Protein AF-A0A5K1BJJ1-F1 (afdb_monomer)

Secondary structure (DSSP, 8-state):
--EEEE-GGGGSSTTHHHHHHHHHHHHHHTTPEEEE-----GGGSS-HHHHHHHHHTTGGG-SEEEEEHHHHHHHHS-----HHHHHTT--TT-SEEEEE-GGG-EEEEE-

Structure (mmCIF, N/CA/C/O backbone):
data_AF-A0A5K1BJJ1-F1
#
_entry.id   AF-A0A5K1BJJ1-F1
#
loop_
_atom_site.group_PDB
_atom_site.id
_atom_site.type_symbol
_atom_site.label_atom_id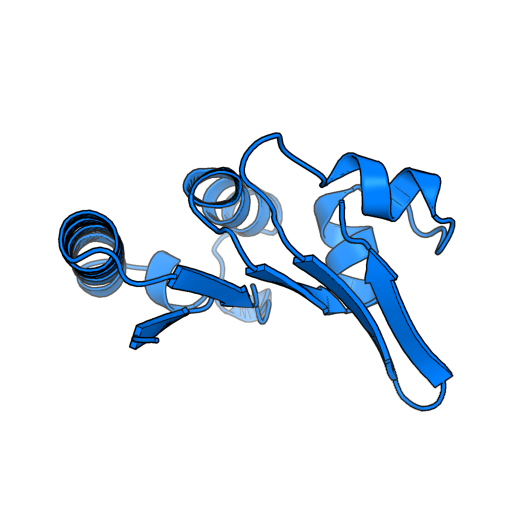
_atom_site.label_alt_id
_atom_site.label_comp_id
_atom_site.label_asym_id
_atom_site.label_entity_id
_atom_site.label_seq_id
_atom_site.pdbx_PDB_ins_code
_atom_site.Cartn_x
_atom_site.Cartn_y
_atom_site.Cartn_z
_atom_site.occupancy
_atom_site.B_iso_or_equiv
_atom_site.auth_seq_id
_atom_site.auth_comp_id
_atom_site.auth_asym_id
_atom_site.auth_atom_id
_atom_site.pdbx_PDB_model_num
ATOM 1 N N . SER A 1 1 ? -14.456 -10.771 10.960 1.00 69.62 1 SER A N 1
ATOM 2 C CA . SER A 1 1 ? -14.295 -9.966 9.731 1.00 69.62 1 SER A CA 1
ATOM 3 C C . SER A 1 1 ? -13.500 -10.750 8.703 1.00 69.62 1 SER A C 1
ATOM 5 O O . SER A 1 1 ? -12.620 -11.498 9.109 1.00 69.62 1 SER A O 1
ATOM 7 N N . LYS A 1 2 ? -13.816 -10.635 7.407 1.00 94.44 2 LYS A N 1
ATOM 8 C CA . LYS A 1 2 ? -13.005 -11.217 6.320 1.00 94.44 2 LYS A CA 1
ATOM 9 C C . LYS A 1 2 ? -12.018 -10.155 5.833 1.00 94.44 2 LYS A C 1
ATOM 11 O O . LYS A 1 2 ? -12.413 -9.000 5.696 1.00 94.44 2 LYS A O 1
ATOM 16 N N . ILE A 1 3 ? -10.767 -10.539 5.603 1.00 97.75 3 ILE A N 1
ATOM 17 C CA . ILE A 1 3 ? -9.707 -9.650 5.112 1.00 97.75 3 ILE A CA 1
ATOM 18 C C . ILE A 1 3 ? -9.150 -10.264 3.832 1.00 97.75 3 ILE A C 1
ATOM 20 O O . ILE A 1 3 ? -8.916 -11.472 3.783 1.00 97.75 3 ILE A O 1
ATOM 24 N N . PHE A 1 4 ? -8.946 -9.439 2.810 1.00 98.25 4 PHE A N 1
ATOM 25 C CA . PHE A 1 4 ? -8.204 -9.806 1.612 1.00 98.25 4 PHE A CA 1
ATOM 26 C C . PHE A 1 4 ? -6.894 -9.022 1.610 1.00 98.25 4 PHE A C 1
ATOM 28 O O . PHE A 1 4 ? -6.907 -7.795 1.515 1.00 98.25 4 PHE A O 1
ATOM 35 N N . HIS A 1 5 ? -5.782 -9.736 1.785 1.00 98.31 5 HIS A N 1
ATOM 36 C CA . HIS A 1 5 ? -4.449 -9.151 1.845 1.00 98.31 5 HIS A CA 1
ATOM 37 C C . HIS A 1 5 ? -3.693 -9.384 0.539 1.00 98.31 5 HIS A C 1
ATOM 39 O O . HIS A 1 5 ? -3.758 -10.476 -0.031 1.00 98.31 5 HIS A O 1
ATOM 45 N N . TYR A 1 6 ? -2.970 -8.370 0.081 1.00 97.88 6 TYR A N 1
ATOM 46 C CA . TYR A 1 6 ? -2.223 -8.417 -1.167 1.00 97.88 6 TYR A CA 1
ATOM 47 C C . TYR A 1 6 ? -1.008 -7.485 -1.140 1.00 97.88 6 TYR A C 1
ATOM 49 O O . TYR A 1 6 ? -0.905 -6.592 -0.300 1.00 97.88 6 TYR A O 1
ATOM 57 N N . GLY A 1 7 ? -0.097 -7.695 -2.094 1.00 97.81 7 GLY A N 1
ATOM 58 C CA . GLY A 1 7 ? 1.062 -6.833 -2.307 1.00 97.81 7 GLY A CA 1
ATOM 59 C C . GLY A 1 7 ? 1.314 -6.498 -3.771 1.00 97.81 7 GLY A C 1
ATOM 60 O O . GLY A 1 7 ? 0.569 -6.919 -4.660 1.00 97.81 7 GLY A O 1
ATOM 61 N N . SER A 1 8 ? 2.360 -5.713 -4.036 1.00 97.75 8 SER A N 1
ATOM 62 C CA . SER A 1 8 ? 2.573 -5.121 -5.365 1.00 97.75 8 SER A CA 1
ATOM 63 C C . SER A 1 8 ? 3.113 -6.105 -6.410 1.00 97.75 8 SER A C 1
ATOM 65 O O . SER A 1 8 ? 2.898 -5.898 -7.599 1.00 97.75 8 SER A O 1
ATOM 67 N N . ILE A 1 9 ? 3.754 -7.209 -6.003 1.00 97.56 9 ILE A N 1
ATOM 68 C CA . ILE A 1 9 ? 4.389 -8.175 -6.925 1.00 97.56 9 ILE A CA 1
ATOM 69 C C . ILE A 1 9 ? 3.393 -8.728 -7.954 1.00 97.56 9 ILE A C 1
ATOM 71 O O . ILE A 1 9 ? 3.703 -8.836 -9.138 1.00 97.56 9 ILE A O 1
ATOM 75 N N . SER A 1 10 ? 2.167 -9.032 -7.532 1.00 96.94 10 SER A N 1
ATOM 76 C CA . SER A 1 10 ? 1.115 -9.521 -8.431 1.00 96.94 10 SER A CA 1
ATOM 77 C C . SER A 1 10 ? 0.651 -8.495 -9.470 1.00 96.94 10 SER A C 1
ATOM 79 O O . SER A 1 10 ? -0.003 -8.869 -10.436 1.00 96.94 10 SER A O 1
ATOM 81 N N . LEU A 1 11 ? 1.000 -7.215 -9.317 1.00 97.44 11 LEU A N 1
ATOM 82 C CA . LEU A 1 11 ? 0.703 -6.174 -10.301 1.00 97.44 11 LEU A CA 1
ATOM 83 C C . LEU A 1 11 ? 1.734 -6.127 -11.439 1.00 97.44 11 LEU A C 1
ATOM 85 O O . LEU A 1 11 ? 1.492 -5.457 -12.440 1.00 97.44 11 LEU A O 1
ATOM 89 N N . ILE A 1 12 ? 2.868 -6.825 -11.326 1.00 97.62 12 ILE A N 1
ATOM 90 C CA . ILE A 1 12 ? 3.999 -6.675 -12.255 1.00 97.62 12 ILE A CA 1
ATOM 91 C C . ILE A 1 12 ? 3.658 -7.157 -13.663 1.00 97.62 12 ILE A C 1
ATOM 93 O O . ILE A 1 12 ? 3.960 -6.474 -14.637 1.0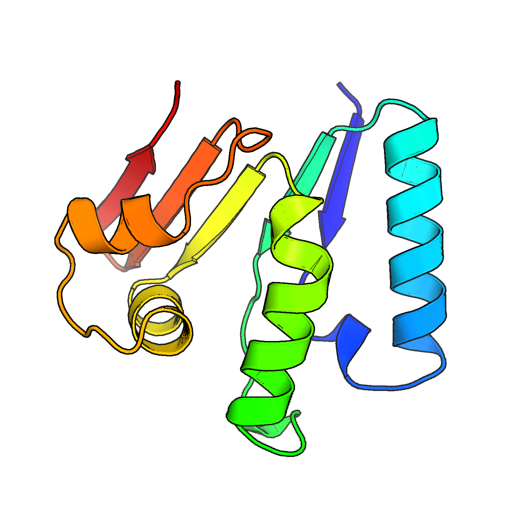0 97.62 12 ILE A O 1
ATOM 97 N N . SER A 1 13 ? 3.009 -8.309 -13.810 1.00 96.38 13 SER A N 1
ATOM 98 C CA . SER A 1 13 ? 2.818 -8.940 -15.121 1.00 96.38 13 SER A CA 1
ATOM 99 C C . SER A 1 13 ? 1.444 -9.576 -15.277 1.00 96.38 13 SER A C 1
ATOM 101 O O . SER A 1 13 ? 0.779 -9.941 -14.306 1.00 96.38 13 SER A O 1
ATOM 103 N N . GLU A 1 14 ? 1.013 -9.706 -16.529 1.00 96.94 14 GLU A N 1
ATOM 104 C CA . GLU A 1 14 ? -0.126 -10.549 -16.876 1.00 96.94 14 GLU A CA 1
ATOM 105 C C . GLU A 1 14 ? 0.295 -12.027 -16.922 1.00 96.94 14 GLU A C 1
ATOM 107 O O . GLU A 1 14 ? 1.441 -12.321 -17.268 1.00 96.94 14 GLU A O 1
ATOM 112 N N . PRO A 1 15 ? -0.608 -12.967 -16.581 1.00 97.69 15 PRO A N 1
ATOM 113 C CA . PRO A 1 15 ? -2.024 -12.766 -16.230 1.00 97.69 15 PRO A CA 1
ATOM 114 C C . PRO A 1 15 ? -2.276 -12.431 -14.744 1.00 97.69 15 PRO A C 1
ATOM 116 O O . PRO A 1 15 ? -3.421 -12.337 -14.306 1.00 97.69 15 PRO A O 1
ATOM 119 N N . CYS A 1 16 ? -1.222 -12.300 -13.929 1.00 97.88 16 CYS A N 1
ATOM 120 C CA . CYS A 1 16 ? -1.357 -12.134 -12.479 1.00 97.88 16 CYS A CA 1
ATOM 121 C C . CYS A 1 16 ? -2.054 -10.819 -12.103 1.00 97.88 16 CYS A C 1
ATOM 123 O O . CYS A 1 16 ? -2.913 -10.799 -11.221 1.00 97.88 16 CYS A O 1
ATOM 125 N N . ARG A 1 17 ? -1.738 -9.739 -12.822 1.00 97.88 17 ARG A N 1
ATOM 126 C CA . ARG A 1 17 ? -2.290 -8.403 -12.588 1.00 97.88 17 ARG A CA 1
ATOM 127 C C . ARG A 1 17 ? -3.804 -8.370 -12.764 1.00 97.88 17 ARG A C 1
ATOM 129 O O . ARG A 1 17 ? -4.509 -7.949 -11.848 1.00 97.88 17 ARG A O 1
ATOM 136 N N . SER A 1 18 ? -4.325 -8.845 -13.894 1.00 98.31 18 SER A N 1
ATOM 137 C CA . SER A 1 18 ? -5.775 -8.891 -14.118 1.00 98.31 18 SER A CA 1
ATOM 138 C C . SER A 1 18 ? -6.498 -9.785 -13.103 1.00 98.31 18 SER A C 1
ATOM 140 O O . SER A 1 18 ? -7.556 -9.405 -12.590 1.00 98.31 18 SER A O 1
ATOM 142 N N . ALA A 1 19 ? -5.904 -10.924 -12.731 1.00 98.50 19 ALA A N 1
ATOM 143 C CA . ALA A 1 19 ? -6.440 -11.796 -11.687 1.00 98.50 19 ALA A CA 1
ATOM 144 C C . ALA A 1 19 ? -6.478 -11.109 -10.308 1.00 98.50 19 ALA A C 1
ATOM 146 O O . ALA A 1 19 ? -7.498 -11.178 -9.619 1.00 98.50 19 ALA A O 1
ATOM 147 N N . HIS A 1 20 ? -5.411 -10.399 -9.929 1.00 98.12 20 HIS A N 1
ATOM 148 C CA . HIS A 1 20 ? -5.333 -9.624 -8.690 1.00 98.12 20 HIS A CA 1
ATOM 149 C C . HIS A 1 20 ? -6.434 -8.565 -8.624 1.00 98.12 20 HIS A C 1
ATOM 151 O O . HIS A 1 20 ? -7.196 -8.526 -7.658 1.00 98.12 20 HIS A O 1
ATOM 157 N N . LEU A 1 21 ? -6.556 -7.735 -9.665 1.00 98.25 21 LEU A N 1
ATOM 158 C CA . LEU A 1 21 ? -7.554 -6.661 -9.710 1.00 98.25 21 LEU A CA 1
ATOM 159 C C . LEU A 1 21 ? -8.976 -7.226 -9.619 1.00 98.25 21 LEU A C 1
ATOM 161 O O . LEU A 1 21 ? -9.829 -6.685 -8.911 1.00 98.25 21 LEU A O 1
ATOM 165 N N . ARG A 1 22 ? -9.230 -8.363 -10.280 1.00 98.50 22 ARG A N 1
ATOM 166 C CA . ARG A 1 22 ? -10.521 -9.047 -10.184 1.00 98.50 22 ARG A CA 1
ATOM 167 C C . ARG A 1 22 ? -10.782 -9.588 -8.779 1.00 98.50 22 ARG A C 1
ATOM 169 O O . ARG A 1 22 ? -11.898 -9.429 -8.285 1.00 98.50 22 ARG A O 1
ATOM 176 N N . ALA A 1 23 ? -9.793 -10.215 -8.147 1.00 98.38 23 ALA A N 1
ATOM 177 C CA . ALA A 1 23 ? -9.919 -10.747 -6.794 1.00 98.38 23 ALA A CA 1
ATOM 178 C C . ALA A 1 23 ? -10.197 -9.631 -5.776 1.00 98.38 23 ALA A C 1
ATOM 180 O O . ALA A 1 23 ? -11.125 -9.756 -4.977 1.00 98.38 23 ALA A O 1
ATOM 181 N N . MET A 1 24 ? -9.480 -8.510 -5.882 1.00 98.12 24 MET A N 1
ATOM 182 C CA . MET A 1 24 ? -9.687 -7.314 -5.065 1.00 98.12 24 MET A CA 1
ATOM 183 C C . MET A 1 24 ? -11.119 -6.772 -5.207 1.00 98.12 24 MET A C 1
ATOM 185 O O . MET A 1 24 ? -11.810 -6.572 -4.209 1.00 98.12 24 MET A O 1
ATOM 189 N N . ALA A 1 25 ? -11.619 -6.632 -6.441 1.00 98.00 25 ALA A N 1
ATOM 190 C CA . ALA A 1 25 ? -12.985 -6.170 -6.694 1.00 98.00 25 ALA A CA 1
ATOM 191 C C . ALA A 1 25 ? -14.056 -7.120 -6.120 1.00 98.00 25 ALA A C 1
ATOM 193 O O . ALA A 1 25 ? -15.059 -6.674 -5.557 1.00 98.00 25 ALA A O 1
ATOM 194 N N . VAL A 1 26 ? -13.853 -8.437 -6.240 1.00 98.44 26 VAL A N 1
ATOM 195 C CA . VAL A 1 26 ? -14.758 -9.447 -5.666 1.00 98.44 26 VAL A CA 1
ATOM 196 C C . VAL A 1 26 ? -14.739 -9.393 -4.139 1.00 98.44 26 VAL A C 1
ATOM 198 O O . VAL A 1 26 ? -15.805 -9.417 -3.523 1.00 98.44 26 VAL A O 1
ATOM 201 N N . ALA A 1 27 ? -13.557 -9.277 -3.529 1.00 98.06 27 ALA A N 1
ATOM 202 C CA . ALA A 1 27 ? -13.399 -9.168 -2.083 1.00 98.06 27 ALA A CA 1
ATOM 203 C C . ALA A 1 27 ? -14.109 -7.922 -1.530 1.00 98.06 27 ALA A C 1
ATOM 205 O O . ALA A 1 27 ? -14.911 -8.041 -0.600 1.00 98.06 27 ALA A O 1
ATOM 206 N N . LYS A 1 28 ? -13.906 -6.762 -2.168 1.00 96.44 28 LYS A N 1
ATOM 207 C CA . LYS A 1 28 ? -14.582 -5.504 -1.818 1.00 96.44 28 LYS A CA 1
ATOM 208 C C . LYS A 1 28 ? -16.101 -5.630 -1.914 1.00 96.44 28 LYS A C 1
ATOM 210 O O . LYS A 1 28 ? -16.812 -5.302 -0.968 1.00 96.44 28 LYS A O 1
ATOM 215 N N . LYS A 1 29 ? -16.616 -6.197 -3.014 1.00 97.75 29 LYS A N 1
ATOM 216 C CA . LYS A 1 29 ? -18.059 -6.443 -3.196 1.00 97.75 29 LYS A CA 1
ATOM 217 C C . LYS A 1 29 ? -18.636 -7.396 -2.142 1.00 97.75 29 LYS A C 1
ATOM 219 O O . LYS A 1 29 ? -19.797 -7.260 -1.770 1.00 97.75 29 LYS A O 1
ATOM 224 N N . ALA A 1 30 ? -17.843 -8.349 -1.660 1.00 97.69 30 ALA A N 1
ATOM 225 C CA . ALA A 1 30 ? -18.233 -9.275 -0.600 1.00 97.69 30 ALA A CA 1
ATOM 226 C C . ALA A 1 30 ? -18.133 -8.672 0.818 1.00 97.69 30 ALA A C 1
ATOM 228 O O . ALA A 1 30 ? -18.383 -9.384 1.793 1.00 97.69 30 ALA A O 1
ATOM 229 N N . GLY A 1 31 ? -17.760 -7.392 0.947 1.00 96.69 31 GLY A N 1
ATOM 230 C CA . GLY A 1 31 ? -17.613 -6.702 2.228 1.00 96.69 31 GLY A CA 1
ATOM 231 C C . GLY A 1 31 ? -16.361 -7.104 3.012 1.00 96.69 31 GLY A C 1
ATOM 232 O O . GLY A 1 31 ? -16.339 -6.957 4.235 1.00 96.69 31 GLY A O 1
ATOM 233 N N . ALA A 1 32 ? -15.339 -7.659 2.350 1.00 98.00 32 ALA A N 1
ATOM 234 C CA . ALA A 1 32 ? -14.044 -7.888 2.981 1.00 98.00 32 ALA A CA 1
ATOM 235 C C . ALA A 1 32 ? -13.271 -6.568 3.114 1.00 98.00 32 ALA A C 1
ATOM 237 O O . ALA A 1 32 ? -13.342 -5.721 2.228 1.00 98.00 32 ALA A O 1
ATOM 238 N N . LEU A 1 33 ? -12.506 -6.432 4.199 1.00 97.56 33 LEU A N 1
ATOM 239 C CA . LEU A 1 33 ? -11.530 -5.352 4.342 1.00 97.56 33 LEU A CA 1
ATOM 240 C C . LEU A 1 33 ? -10.348 -5.616 3.414 1.00 97.56 33 LEU A C 1
ATOM 242 O O . LEU A 1 33 ? -9.807 -6.730 3.411 1.00 97.56 33 LEU A O 1
ATOM 246 N N . LEU A 1 34 ? -9.929 -4.598 2.675 1.00 98.50 34 LEU A N 1
ATOM 247 C CA . LEU A 1 34 ? -8.762 -4.676 1.818 1.00 98.50 34 LEU A CA 1
ATOM 248 C C . LEU A 1 34 ? -7.515 -4.214 2.578 1.00 98.50 34 LEU A C 1
ATOM 250 O O . LEU A 1 34 ? -7.475 -3.121 3.147 1.00 98.50 34 LEU A O 1
ATOM 254 N N . SER A 1 35 ? -6.507 -5.085 2.615 1.00 98.56 35 SER A N 1
ATOM 255 C CA . SER A 1 35 ? -5.228 -4.850 3.281 1.00 98.56 35 SER A CA 1
ATOM 256 C C . SER A 1 35 ? -4.092 -4.932 2.273 1.00 98.56 35 SER A C 1
ATOM 258 O O . SER A 1 35 ? -3.956 -5.929 1.567 1.00 98.56 35 SER A O 1
ATOM 260 N N . PHE A 1 36 ? -3.248 -3.910 2.245 1.00 98.69 36 PHE A N 1
ATOM 261 C CA . PHE A 1 36 ? -2.176 -3.785 1.275 1.00 98.69 36 PHE A CA 1
ATOM 262 C C . PHE A 1 36 ? -0.816 -3.589 1.948 1.00 98.69 36 PHE A C 1
ATOM 264 O O . PHE A 1 36 ? -0.651 -2.729 2.812 1.00 98.69 36 PHE A O 1
ATOM 271 N N . ASP A 1 37 ? 0.159 -4.393 1.533 1.00 98.44 37 ASP A N 1
ATOM 272 C CA . ASP A 1 37 ? 1.586 -4.202 1.806 1.00 98.44 37 ASP A CA 1
ATOM 273 C C . ASP A 1 37 ? 2.306 -4.186 0.453 1.00 98.44 37 ASP A C 1
ATOM 275 O O . ASP A 1 37 ? 2.374 -5.239 -0.193 1.00 98.44 37 ASP A O 1
ATOM 279 N N . PRO A 1 38 ? 2.821 -3.035 -0.031 1.00 97.62 38 PRO A N 1
ATOM 280 C CA . PRO A 1 38 ? 3.511 -2.978 -1.311 1.00 97.62 38 PRO A CA 1
ATOM 281 C C . PRO A 1 38 ? 4.582 -4.059 -1.438 1.00 97.62 38 PRO A C 1
ATOM 283 O O . PRO A 1 38 ? 4.710 -4.637 -2.522 1.00 97.62 38 PRO A O 1
ATOM 286 N N . ASN A 1 39 ? 5.286 -4.385 -0.347 1.00 96.19 39 ASN A N 1
ATOM 287 C CA . ASN A 1 39 ? 6.353 -5.377 -0.295 1.00 96.19 39 ASN A CA 1
ATOM 288 C C . ASN A 1 39 ? 7.289 -5.239 -1.508 1.00 96.19 39 ASN A C 1
ATOM 290 O O . ASN A 1 39 ? 7.503 -6.184 -2.278 1.00 96.19 39 ASN A O 1
ATOM 294 N N . LEU A 1 40 ? 7.767 -4.013 -1.727 1.00 97.31 40 LEU A N 1
ATOM 295 C CA . LEU A 1 40 ? 8.427 -3.584 -2.953 1.00 97.31 40 LEU A CA 1
ATOM 296 C C . LEU A 1 40 ? 9.657 -4.455 -3.253 1.00 97.31 40 LEU A C 1
ATOM 298 O O . LEU A 1 40 ? 10.498 -4.736 -2.396 1.0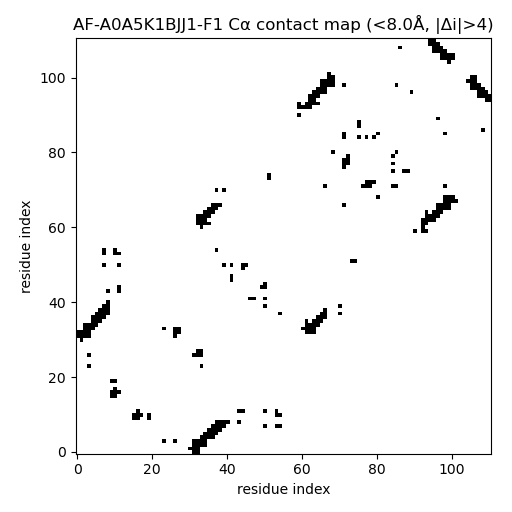0 97.31 40 LEU A O 1
ATOM 302 N N . ARG A 1 41 ? 9.772 -4.892 -4.510 1.00 97.25 41 ARG A N 1
ATOM 303 C CA . ARG A 1 41 ? 10.918 -5.642 -5.043 1.00 97.25 41 ARG A CA 1
ATOM 304 C C . ARG A 1 41 ? 11.366 -5.013 -6.352 1.00 97.25 41 ARG A C 1
ATOM 306 O O . ARG A 1 41 ? 11.084 -5.547 -7.418 1.00 97.25 41 ARG A O 1
ATOM 313 N N . LEU A 1 42 ? 12.046 -3.868 -6.262 1.00 96.12 42 LEU A N 1
ATOM 314 C CA . LEU A 1 42 ? 12.477 -3.069 -7.420 1.00 96.12 42 LEU A CA 1
ATOM 315 C C . LEU A 1 42 ? 13.109 -3.876 -8.571 1.00 96.12 42 LEU A C 1
ATOM 317 O O . LEU A 1 42 ? 12.738 -3.605 -9.709 1.00 96.12 42 LEU A O 1
ATOM 321 N N . PRO A 1 43 ? 13.960 -4.900 -8.335 1.00 97.56 43 PRO A N 1
ATOM 322 C CA . PRO A 1 43 ? 14.537 -5.693 -9.426 1.00 97.56 43 PRO A CA 1
ATOM 323 C C . PRO A 1 43 ? 13.526 -6.459 -10.293 1.00 97.56 43 PRO A C 1
ATOM 325 O O . PRO A 1 43 ? 13.876 -6.899 -11.382 1.00 97.56 43 PRO A O 1
ATOM 328 N N . LEU A 1 44 ? 12.292 -6.656 -9.816 1.00 97.50 44 LEU A N 1
ATOM 329 C CA . LEU A 1 44 ? 11.233 -7.335 -10.569 1.00 97.50 44 LEU A CA 1
ATOM 330 C C . LEU A 1 44 ? 10.419 -6.376 -11.452 1.00 97.50 44 LEU A C 1
ATOM 332 O O . LEU A 1 44 ? 9.622 -6.829 -12.271 1.00 97.50 44 LEU A O 1
ATOM 336 N N . TRP A 1 45 ? 10.589 -5.066 -11.278 1.00 97.81 45 TRP A N 1
ATOM 337 C CA . TRP A 1 45 ? 9.846 -4.040 -12.003 1.00 97.81 45 TRP A CA 1
ATOM 338 C C . TRP A 1 45 ? 10.621 -3.541 -13.219 1.00 97.81 45 TRP A C 1
ATOM 340 O O . TRP A 1 45 ? 11.850 -3.523 -13.229 1.00 97.81 45 TRP A O 1
ATOM 350 N N . ARG A 1 46 ? 9.896 -3.068 -14.241 1.00 97.00 46 ARG A N 1
ATOM 351 C CA . ARG A 1 46 ? 10.515 -2.476 -15.437 1.00 97.00 46 ARG A CA 1
ATOM 352 C C . ARG A 1 46 ? 11.319 -1.219 -15.101 1.00 97.00 46 ARG A C 1
ATOM 354 O O . ARG A 1 46 ? 12.355 -0.969 -15.710 1.00 97.00 46 ARG A O 1
ATOM 361 N N . SER A 1 47 ? 10.811 -0.417 -14.173 1.00 98.19 47 SER A N 1
ATOM 362 C CA . SER A 1 47 ? 11.488 0.755 -13.631 1.00 98.19 47 SER A CA 1
ATOM 363 C C . SER A 1 47 ? 10.911 1.121 -12.257 1.00 98.19 47 SER A C 1
ATOM 365 O O . SER A 1 47 ? 9.792 0.708 -11.931 1.00 98.19 47 SER A O 1
ATOM 367 N N . PRO A 1 48 ? 11.632 1.930 -11.459 1.00 98.12 48 PRO A N 1
ATOM 368 C CA . PRO A 1 48 ? 11.093 2.549 -10.248 1.00 98.12 48 PRO A CA 1
ATOM 369 C C . PRO A 1 48 ? 9.771 3.298 -10.487 1.00 98.12 48 PRO A C 1
ATOM 371 O O . PRO A 1 48 ? 8.818 3.128 -9.731 1.00 98.12 48 PRO A O 1
ATOM 374 N N . ASP A 1 49 ? 9.673 4.058 -11.581 1.00 98.19 49 ASP A N 1
ATOM 375 C CA . ASP A 1 49 ? 8.454 4.804 -11.917 1.00 98.19 49 ASP A CA 1
ATOM 376 C C . ASP A 1 49 ? 7.266 3.889 -12.230 1.00 98.19 49 ASP A C 1
ATOM 378 O O . ASP A 1 49 ? 6.138 4.183 -11.834 1.00 98.19 49 ASP A O 1
ATOM 382 N N . ASP A 1 50 ? 7.507 2.763 -12.911 1.00 98.00 50 ASP A N 1
ATOM 383 C CA . ASP A 1 50 ? 6.475 1.763 -13.196 1.00 98.00 50 ASP A CA 1
ATOM 384 C C . ASP A 1 50 ? 5.956 1.126 -11.898 1.00 98.00 50 ASP A C 1
ATOM 386 O O . ASP A 1 50 ? 4.744 1.044 -11.693 1.00 98.00 50 ASP A O 1
ATOM 390 N N . ALA A 1 51 ? 6.862 0.783 -10.973 1.00 98.38 51 ALA A N 1
ATOM 391 C CA . ALA A 1 51 ? 6.501 0.279 -9.650 1.00 98.38 51 ALA A CA 1
ATOM 392 C C . ALA A 1 51 ? 5.637 1.281 -8.878 1.00 98.38 51 ALA A C 1
ATOM 394 O O . ALA A 1 51 ? 4.549 0.939 -8.412 1.00 98.38 51 ALA A O 1
ATOM 395 N N . ARG A 1 52 ? 6.089 2.539 -8.789 1.00 98.31 52 ARG A N 1
ATOM 396 C CA . ARG A 1 52 ? 5.379 3.610 -8.080 1.00 98.31 52 ARG A CA 1
ATOM 397 C C . ARG A 1 52 ? 4.001 3.858 -8.693 1.00 98.31 52 ARG A C 1
ATOM 399 O O . ARG A 1 52 ? 3.009 3.893 -7.969 1.00 98.31 52 ARG A O 1
ATOM 406 N N . LYS A 1 53 ? 3.915 3.947 -10.023 1.00 98.25 53 LYS A N 1
ATOM 407 C CA . LYS A 1 53 ? 2.650 4.114 -10.753 1.00 98.25 53 LYS A CA 1
ATOM 408 C C . LYS A 1 53 ? 1.672 2.974 -10.470 1.00 98.25 53 LYS A C 1
ATOM 410 O O . LYS A 1 53 ? 0.497 3.230 -10.217 1.00 98.25 53 LYS A O 1
ATOM 415 N N . MET A 1 54 ? 2.136 1.727 -10.517 1.00 98.00 54 MET A N 1
ATOM 416 C CA . MET A 1 54 ? 1.272 0.568 -10.300 1.00 98.00 54 MET A CA 1
ATOM 417 C C . MET A 1 54 ? 0.835 0.437 -8.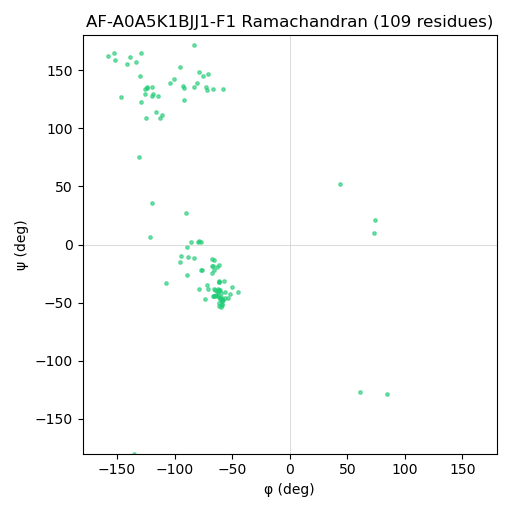840 1.00 98.00 54 MET A C 1
ATOM 419 O O . MET A 1 54 ? -0.333 0.145 -8.596 1.00 98.00 54 MET A O 1
ATOM 423 N N . ILE A 1 55 ? 1.712 0.727 -7.877 1.00 98.44 55 ILE A N 1
ATOM 424 C CA . ILE A 1 55 ? 1.346 0.792 -6.456 1.00 98.44 55 ILE A CA 1
ATOM 425 C C . ILE A 1 55 ? 0.250 1.842 -6.231 1.00 98.44 55 ILE A C 1
ATOM 427 O O . ILE A 1 55 ? -0.781 1.529 -5.637 1.00 98.44 55 ILE A O 1
ATOM 431 N N . PHE A 1 56 ? 0.421 3.055 -6.769 1.00 98.44 56 PHE A N 1
ATOM 432 C CA . PHE A 1 56 ? -0.580 4.110 -6.611 1.00 98.44 56 PHE A CA 1
ATOM 433 C C . PHE A 1 56 ? -1.901 3.823 -7.332 1.00 98.44 56 PHE A C 1
ATOM 435 O O . PHE A 1 56 ? -2.941 4.303 -6.892 1.00 98.44 56 PHE A O 1
ATOM 442 N N . SER A 1 57 ? -1.900 2.988 -8.376 1.00 97.56 57 SER A N 1
ATOM 443 C CA . SER A 1 57 ? -3.125 2.630 -9.108 1.00 97.56 57 SER A CA 1
ATOM 444 C C . SER A 1 57 ? -4.173 1.879 -8.276 1.00 97.56 57 SER A C 1
ATOM 446 O O . SER A 1 57 ? -5.340 1.868 -8.658 1.00 97.56 57 SER A O 1
ATOM 448 N N . ILE A 1 58 ? -3.775 1.268 -7.152 1.00 97.31 58 ILE A N 1
ATOM 449 C CA . ILE A 1 58 ? -4.676 0.556 -6.228 1.00 97.31 58 ILE A CA 1
ATOM 450 C C . ILE A 1 58 ? -4.643 1.121 -4.801 1.00 97.31 58 ILE A C 1
ATOM 452 O O . ILE A 1 58 ? -5.223 0.533 -3.889 1.00 97.31 58 ILE A O 1
ATOM 456 N N . TRP A 1 59 ? -3.946 2.239 -4.583 1.00 98.12 59 TRP A N 1
ATOM 457 C CA . TRP A 1 59 ? -3.697 2.767 -3.240 1.00 98.12 59 TRP A CA 1
ATOM 458 C C . TRP A 1 59 ? -4.996 3.117 -2.522 1.00 98.12 59 TRP A C 1
ATOM 460 O O . TRP A 1 59 ? -5.256 2.609 -1.435 1.00 98.12 59 TRP A O 1
ATOM 470 N N . GLU A 1 60 ? -5.858 3.887 -3.191 1.00 97.00 60 GLU A N 1
ATOM 471 C CA . GLU A 1 60 ? -7.134 4.351 -2.636 1.00 97.00 60 GLU A CA 1
ATOM 472 C C . GLU A 1 60 ? -8.158 3.229 -2.403 1.00 97.00 60 GLU A C 1
ATOM 474 O O . GLU A 1 60 ? -9.162 3.438 -1.723 1.00 97.00 60 GLU A O 1
ATOM 479 N N . GLU A 1 61 ? -7.920 2.031 -2.941 1.00 96.62 61 GLU A N 1
ATOM 480 C CA . GLU A 1 61 ? -8.818 0.889 -2.764 1.00 96.62 61 GLU A CA 1
ATOM 481 C C . GLU A 1 61 ? -8.672 0.235 -1.388 1.00 96.62 61 GLU A C 1
ATOM 483 O O . GLU A 1 61 ? -9.597 -0.445 -0.944 1.00 96.62 61 GLU A O 1
ATOM 488 N N . SER A 1 62 ? -7.534 0.437 -0.722 1.00 97.50 62 SER A N 1
ATOM 489 C CA . SER A 1 62 ? -7.146 -0.285 0.489 1.00 97.50 62 SER A CA 1
ATOM 490 C C . SER A 1 62 ? -7.592 0.456 1.749 1.00 97.50 62 SER A C 1
ATOM 492 O O . SER A 1 62 ? -7.370 1.652 1.885 1.00 97.50 62 SER A O 1
ATOM 494 N N . GLU A 1 63 ? -8.168 -0.241 2.728 1.00 98.12 63 GLU A N 1
ATOM 495 C CA . GLU A 1 63 ? -8.528 0.379 4.016 1.00 98.12 63 GLU A CA 1
ATOM 496 C C . GLU A 1 63 ? -7.463 0.183 5.096 1.00 98.12 63 GLU A C 1
ATOM 498 O O . GLU A 1 63 ? -7.486 0.862 6.125 1.00 98.12 63 GLU A O 1
ATOM 503 N N . ILE A 1 64 ? -6.533 -0.744 4.879 1.00 98.44 64 ILE A N 1
ATOM 504 C CA . ILE A 1 64 ? -5.372 -0.965 5.737 1.00 98.44 64 ILE A CA 1
ATOM 505 C C . ILE A 1 64 ? -4.139 -0.970 4.848 1.00 98.44 64 ILE A C 1
ATOM 507 O O . ILE A 1 64 ? -4.042 -1.800 3.946 1.00 98.44 64 ILE A O 1
ATOM 511 N N . ILE A 1 65 ? -3.183 -0.093 5.130 1.00 98.75 65 ILE A N 1
ATOM 512 C CA . ILE A 1 65 ? -1.915 -0.037 4.406 1.00 98.75 65 ILE A CA 1
ATOM 513 C C . ILE A 1 65 ? -0.767 -0.179 5.394 1.00 98.75 65 ILE A C 1
ATOM 515 O O . ILE A 1 65 ? -0.741 0.473 6.439 1.00 98.75 65 ILE A O 1
ATOM 519 N N . LYS A 1 66 ? 0.204 -1.021 5.049 1.00 98.62 66 LYS A N 1
ATOM 520 C CA . LYS A 1 66 ? 1.490 -1.100 5.736 1.00 98.62 66 LYS A CA 1
ATOM 521 C C . LYS A 1 66 ? 2.603 -0.777 4.746 1.00 98.62 66 LYS A C 1
ATOM 523 O O . LYS A 1 66 ? 2.612 -1.307 3.643 1.00 98.62 66 LYS A O 1
ATOM 528 N N . VAL A 1 67 ? 3.556 0.042 5.172 1.00 98.56 67 VAL A N 1
ATOM 529 C CA . VAL A 1 67 ? 4.807 0.334 4.460 1.00 98.56 67 VAL A CA 1
ATOM 530 C C . VAL A 1 67 ? 5.986 0.253 5.426 1.00 98.56 67 VAL A C 1
ATOM 532 O O . VAL A 1 67 ? 5.812 0.365 6.641 1.00 98.56 67 VAL A O 1
ATOM 535 N N . SER A 1 68 ? 7.191 0.023 4.918 1.00 98.25 68 SER A N 1
ATOM 536 C CA . SER A 1 68 ? 8.426 0.312 5.654 1.00 98.25 68 SER A CA 1
ATOM 537 C C . SER A 1 68 ? 8.838 1.782 5.538 1.00 98.25 68 SER A C 1
ATOM 539 O O . SER A 1 68 ? 8.270 2.539 4.756 1.00 98.25 68 SER A O 1
ATOM 541 N N . ASP A 1 69 ? 9.846 2.179 6.309 1.00 97.12 69 ASP A N 1
ATOM 542 C CA . ASP A 1 69 ? 10.589 3.431 6.134 1.00 97.12 69 ASP A CA 1
ATOM 543 C C . ASP A 1 69 ? 11.148 3.593 4.711 1.00 97.12 69 ASP A C 1
ATOM 545 O O . ASP A 1 69 ? 10.947 4.631 4.085 1.00 97.12 69 ASP A O 1
ATOM 549 N N . VAL A 1 70 ? 11.763 2.543 4.164 1.00 97.25 70 VAL A N 1
ATOM 550 C CA . VAL A 1 70 ? 12.292 2.539 2.788 1.00 97.25 70 VAL A CA 1
ATOM 551 C C . VAL A 1 70 ? 11.175 2.702 1.751 1.00 97.25 70 VAL A C 1
ATOM 553 O O . VAL A 1 70 ? 11.335 3.404 0.755 1.00 97.25 70 VAL A O 1
ATOM 556 N N . GLU A 1 71 ? 10.027 2.056 1.964 1.00 98.25 71 GLU A N 1
ATOM 557 C CA . GLU A 1 71 ? 8.871 2.187 1.072 1.00 98.25 71 GLU A CA 1
ATOM 558 C C . GLU A 1 71 ? 8.208 3.561 1.199 1.00 98.25 71 GLU A C 1
ATOM 560 O O . GLU A 1 71 ? 7.748 4.097 0.193 1.00 98.25 71 GLU A O 1
ATOM 565 N N . LEU A 1 72 ? 8.185 4.149 2.400 1.00 98.19 72 LEU A N 1
ATOM 566 C CA . LEU A 1 72 ? 7.692 5.506 2.613 1.00 98.19 72 LEU A CA 1
ATOM 567 C C . LEU A 1 72 ? 8.508 6.502 1.784 1.00 98.19 72 LEU A C 1
ATOM 569 O O . LEU A 1 72 ? 7.920 7.207 0.967 1.00 98.19 72 LEU A O 1
ATOM 573 N N . GLU A 1 73 ? 9.837 6.487 1.925 1.00 97.94 73 GLU A N 1
ATOM 574 C CA . GLU A 1 73 ? 10.747 7.337 1.145 1.00 97.94 73 GLU A CA 1
ATOM 575 C C . GLU A 1 73 ? 10.557 7.128 -0.360 1.00 97.94 73 GLU A C 1
ATOM 577 O O . GLU A 1 73 ? 10.423 8.087 -1.119 1.00 97.94 73 GLU A O 1
ATOM 582 N N . PHE A 1 74 ? 10.477 5.872 -0.803 1.00 98.38 74 PHE A N 1
ATOM 583 C CA . PHE A 1 74 ? 10.277 5.547 -2.212 1.00 98.38 74 PHE A CA 1
ATOM 584 C C . PHE A 1 74 ? 8.969 6.120 -2.784 1.00 98.38 74 PHE A C 1
ATOM 586 O O . PHE A 1 74 ? 8.927 6.599 -3.921 1.00 98.38 74 PHE A O 1
ATOM 593 N N . LEU A 1 75 ? 7.877 6.050 -2.019 1.00 98.06 75 LEU A N 1
ATOM 594 C CA . LEU A 1 75 ? 6.553 6.462 -2.482 1.00 98.06 75 LEU A CA 1
ATOM 595 C C . LEU A 1 75 ? 6.366 7.980 -2.441 1.00 98.06 75 LEU A C 1
ATOM 597 O O . LEU A 1 75 ? 5.747 8.536 -3.358 1.00 98.06 75 LEU A O 1
ATOM 601 N N . THR A 1 76 ? 6.896 8.651 -1.420 1.00 97.56 76 THR A N 1
ATOM 602 C CA . THR A 1 76 ? 6.744 10.102 -1.228 1.00 97.56 76 THR A CA 1
ATOM 603 C C . THR A 1 76 ? 7.843 10.905 -1.921 1.00 97.56 76 THR A C 1
ATOM 605 O O . THR A 1 76 ? 7.598 12.044 -2.313 1.00 97.56 76 THR A O 1
ATOM 608 N N . GLY A 1 77 ? 9.024 10.313 -2.122 1.00 97.06 77 GLY A N 1
ATOM 609 C CA . GLY A 1 77 ? 10.238 11.026 -2.525 1.00 97.06 77 GLY A CA 1
ATOM 610 C C . GLY A 1 77 ? 10.857 11.858 -1.395 1.00 97.06 77 GLY A C 1
ATOM 611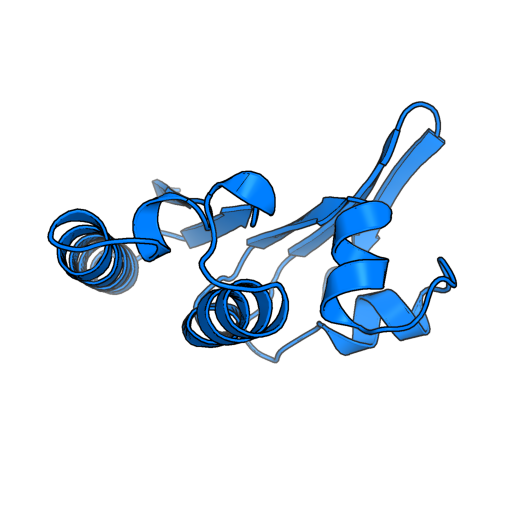 O O . GLY A 1 77 ? 11.754 12.656 -1.657 1.00 97.06 77 GLY A O 1
ATOM 612 N N . ASP A 1 78 ? 10.371 11.701 -0.161 1.00 95.94 78 ASP A N 1
ATOM 613 C CA . ASP A 1 78 ? 10.838 12.402 1.034 1.00 95.94 78 ASP A CA 1
ATOM 614 C C . ASP A 1 78 ? 11.421 11.379 2.018 1.00 95.94 78 ASP A C 1
ATOM 616 O O . ASP A 1 78 ? 10.703 10.526 2.540 1.00 95.94 78 ASP A O 1
ATOM 620 N N . GLY A 1 79 ? 12.732 11.465 2.261 1.00 91.06 79 GLY A 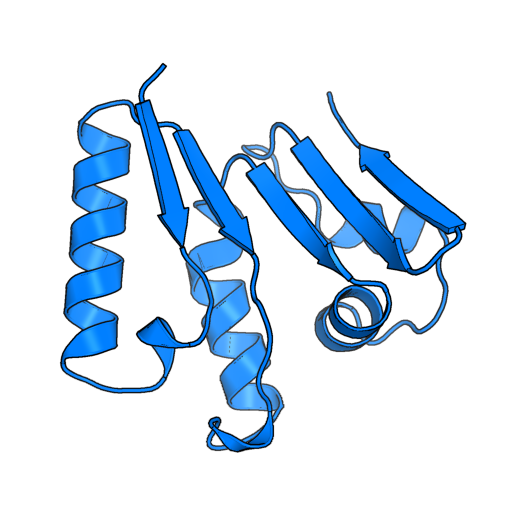N 1
ATOM 621 C CA . GLY A 1 79 ? 13.461 10.575 3.171 1.00 91.06 79 GLY A CA 1
ATOM 622 C C . GLY A 1 79 ? 13.264 10.883 4.659 1.00 91.06 79 GLY A C 1
ATOM 623 O O . GLY A 1 79 ? 13.885 10.242 5.509 1.00 91.06 79 GLY A O 1
ATOM 624 N N . SER A 1 80 ? 12.442 11.874 5.014 1.00 92.75 80 SER A N 1
ATOM 625 C CA . SER A 1 80 ? 12.127 12.160 6.410 1.00 92.75 80 SER A CA 1
ATOM 626 C C . SER A 1 80 ? 11.047 11.217 6.949 1.00 92.75 80 SER A C 1
ATOM 628 O O . SER A 1 80 ? 10.033 10.931 6.317 1.00 92.75 80 SER A O 1
ATOM 630 N N . LEU A 1 81 ? 11.240 10.756 8.186 1.00 91.94 81 LEU A N 1
ATOM 631 C CA . LEU A 1 81 ? 10.274 9.921 8.915 1.00 91.94 81 LEU A CA 1
ATOM 632 C C . LEU A 1 81 ? 9.283 10.767 9.730 1.00 91.94 81 LEU A C 1
ATOM 634 O O . LEU A 1 81 ? 8.791 10.341 10.784 1.00 91.94 81 LEU A O 1
ATOM 638 N N . GLU A 1 82 ? 9.035 11.996 9.280 1.00 94.94 82 GLU A N 1
ATOM 639 C CA . GLU A 1 82 ? 8.082 12.906 9.902 1.00 94.94 82 GLU A CA 1
ATOM 640 C C . GLU A 1 82 ? 6.644 12.443 9.659 1.00 94.94 82 GLU A C 1
ATOM 642 O O . GLU A 1 82 ? 6.295 11.928 8.597 1.00 94.94 82 GLU A O 1
ATOM 647 N N . ASP A 1 83 ? 5.770 12.686 10.634 1.00 96.88 83 ASP A N 1
ATOM 648 C CA . ASP A 1 83 ? 4.379 12.232 10.559 1.00 96.88 83 ASP A CA 1
ATOM 649 C C . ASP A 1 83 ? 3.629 12.851 9.373 1.00 96.88 83 ASP A C 1
ATOM 651 O O . ASP A 1 83 ? 2.791 12.194 8.763 1.00 96.88 83 ASP A O 1
ATOM 655 N N . LYS A 1 84 ? 3.984 14.082 8.978 1.00 97.25 84 LYS A N 1
ATOM 656 C CA . LYS A 1 84 ? 3.410 14.756 7.804 1.00 97.25 84 LYS A CA 1
ATOM 657 C C . LYS A 1 84 ? 3.676 14.003 6.493 1.00 97.25 84 LYS A C 1
ATOM 659 O O . LYS A 1 84 ? 2.839 14.042 5.597 1.00 97.25 84 LYS A O 1
ATOM 664 N N . VAL A 1 85 ? 4.815 13.310 6.38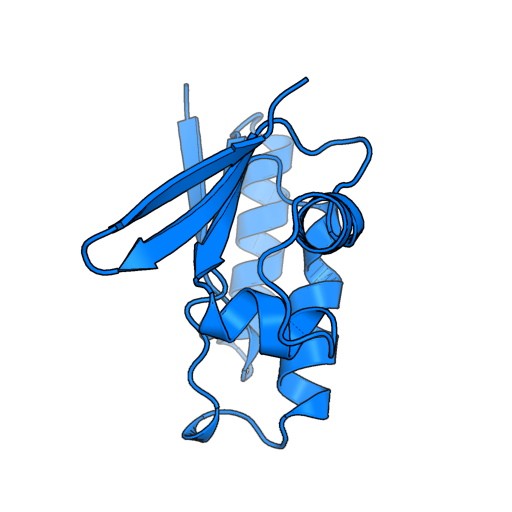7 1.00 97.56 85 VAL A N 1
ATOM 665 C CA . VAL A 1 85 ? 5.190 12.541 5.191 1.00 97.56 85 VAL A CA 1
ATOM 666 C C . VAL A 1 85 ? 4.352 11.276 5.111 1.00 97.56 85 VAL A C 1
ATOM 668 O O . VAL A 1 85 ? 3.744 11.015 4.077 1.00 97.56 85 VAL A O 1
ATOM 671 N N . ALA A 1 86 ? 4.218 10.542 6.218 1.00 97.50 86 ALA A N 1
ATOM 672 C CA . ALA A 1 86 ? 3.320 9.390 6.287 1.00 97.50 86 ALA A CA 1
ATOM 673 C C . ALA A 1 86 ? 1.860 9.791 6.015 1.00 97.50 86 ALA A C 1
ATOM 675 O O . ALA A 1 86 ? 1.181 9.162 5.204 1.00 97.50 86 ALA A O 1
ATOM 676 N N . LEU A 1 87 ? 1.393 10.885 6.622 1.00 97.62 87 LEU A N 1
ATOM 677 C CA . LEU A 1 87 ? 0.039 11.403 6.421 1.00 97.62 87 LEU A CA 1
ATOM 678 C C . LEU A 1 87 ? -0.211 11.920 4.997 1.00 97.62 87 LEU A C 1
ATOM 680 O O . LEU A 1 87 ? -1.367 11.994 4.593 1.00 97.62 87 LEU A O 1
ATOM 684 N N . SER A 1 88 ? 0.825 12.212 4.204 1.00 97.56 88 SER A N 1
ATOM 685 C CA . SER A 1 88 ? 0.653 12.541 2.779 1.00 97.56 88 SER A CA 1
ATOM 686 C C . SER A 1 88 ? 0.128 11.362 1.947 1.00 97.56 88 SER A C 1
ATOM 688 O O . SER A 1 88 ? -0.479 11.573 0.900 1.00 97.56 88 SER A O 1
ATOM 690 N N . LEU A 1 89 ? 0.314 10.126 2.429 1.00 97.56 89 LEU A N 1
ATOM 691 C CA . LEU A 1 89 ? -0.221 8.906 1.820 1.00 97.56 89 LEU A CA 1
ATOM 692 C C . LEU A 1 89 ? -1.628 8.548 2.329 1.00 97.56 89 LEU A C 1
ATOM 694 O O . LEU A 1 89 ? -2.210 7.549 1.894 1.00 97.56 89 LEU A O 1
ATOM 698 N N . TRP A 1 90 ? -2.171 9.327 3.268 1.00 97.94 90 TRP A N 1
ATOM 699 C CA . TRP A 1 90 ? -3.494 9.103 3.830 1.00 97.94 90 TRP A CA 1
ATOM 700 C C . TRP A 1 90 ? -4.590 9.473 2.825 1.00 97.94 90 TRP A C 1
ATOM 702 O O . TRP A 1 90 ? -4.557 10.541 2.219 1.00 97.94 90 TRP A O 1
ATOM 712 N N . HIS A 1 91 ? -5.614 8.628 2.695 1.00 97.25 91 HIS A N 1
ATOM 713 C CA . HIS A 1 91 ? -6.801 8.918 1.887 1.00 97.25 91 HIS A CA 1
ATOM 714 C C . HIS A 1 91 ? -8.084 8.691 2.690 1.00 97.25 91 HIS A C 1
ATOM 716 O O . HIS A 1 91 ? -8.091 8.080 3.758 1.00 97.25 91 HIS A O 1
ATOM 722 N N . LYS A 1 92 ? -9.204 9.208 2.176 1.00 96.19 92 LYS A N 1
ATOM 723 C CA . LYS A 1 92 ? -10.491 9.267 2.893 1.00 96.19 92 LYS A CA 1
ATOM 724 C C . LYS A 1 92 ? -11.012 7.906 3.379 1.00 96.19 92 LYS A C 1
ATOM 726 O O . LYS A 1 92 ? -11.686 7.866 4.408 1.00 96.19 92 LYS A O 1
ATOM 731 N N . ASP A 1 93 ? -10.711 6.829 2.659 1.00 95.12 93 ASP A N 1
ATOM 732 C CA . ASP A 1 93 ? -11.223 5.478 2.927 1.00 95.12 93 ASP A CA 1
ATOM 733 C C . ASP A 1 93 ? -10.261 4.645 3.791 1.00 95.12 93 ASP A C 1
ATOM 735 O O . ASP A 1 93 ? -10.647 3.598 4.318 1.00 95.12 93 ASP A O 1
ATOM 739 N N . LEU A 1 94 ? -9.039 5.147 4.006 1.00 97.56 94 LEU A N 1
ATOM 740 C CA . LEU A 1 94 ? -8.046 4.513 4.858 1.00 97.56 94 LEU A CA 1
ATOM 741 C C . LEU A 1 94 ? -8.516 4.527 6.317 1.00 97.56 94 LEU A C 1
ATOM 743 O O . LEU A 1 94 ? -9.013 5.535 6.835 1.00 97.56 94 LEU A O 1
ATOM 747 N N . LYS A 1 95 ? -8.378 3.379 6.976 1.00 97.81 95 LYS A N 1
ATOM 748 C CA . LYS A 1 95 ? -8.700 3.177 8.395 1.00 97.81 95 LYS A CA 1
ATOM 749 C C . LYS A 1 95 ? -7.436 3.039 9.229 1.00 97.81 95 LYS A C 1
ATOM 751 O O . LYS A 1 95 ? -7.433 3.461 10.378 1.00 97.81 95 LYS A O 1
ATOM 756 N N . LEU A 1 96 ? -6.381 2.463 8.655 1.00 98.50 96 LEU A N 1
ATOM 757 C CA . LEU A 1 96 ? -5.103 2.264 9.325 1.00 98.50 96 LEU A CA 1
ATOM 758 C C . LEU A 1 96 ? -3.947 2.387 8.329 1.00 98.50 96 LEU A C 1
ATOM 760 O O . LEU A 1 96 ? -3.910 1.666 7.332 1.00 98.50 96 LEU A O 1
ATOM 764 N N . LEU A 1 97 ? -2.983 3.248 8.646 1.00 98.62 97 LEU A N 1
ATOM 765 C CA . LEU A 1 97 ? -1.676 3.305 7.993 1.00 98.62 97 LEU A CA 1
ATOM 766 C C . LEU A 1 97 ? -0.604 2.911 9.005 1.00 98.62 97 LEU A C 1
ATOM 768 O O . LEU A 1 97 ? -0.539 3.499 10.082 1.00 98.62 97 LEU A O 1
ATOM 772 N N . VAL A 1 98 ? 0.248 1.950 8.661 1.00 98.62 98 VAL A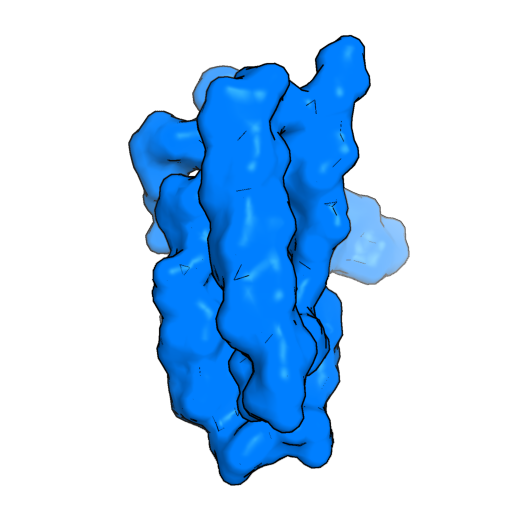 N 1
ATOM 773 C CA . VAL A 1 98 ? 1.373 1.513 9.498 1.00 98.62 98 VAL A CA 1
ATOM 774 C C . VAL A 1 98 ? 2.684 1.757 8.763 1.00 98.62 98 VAL A C 1
ATOM 776 O O . VAL A 1 98 ? 2.849 1.308 7.632 1.00 98.62 98 VAL A O 1
ATOM 779 N N . VAL A 1 99 ? 3.630 2.415 9.429 1.00 98.50 99 VAL A N 1
ATOM 780 C CA . VAL A 1 99 ? 5.009 2.595 8.960 1.00 98.50 99 VAL A CA 1
ATOM 781 C C . VAL A 1 99 ? 5.937 1.812 9.885 1.00 98.50 99 VAL A C 1
ATOM 783 O O . VAL A 1 99 ? 6.118 2.179 11.048 1.00 98.50 99 VAL A O 1
ATOM 786 N N . THR A 1 100 ? 6.503 0.709 9.399 1.00 98.31 100 THR A N 1
ATOM 787 C CA . THR A 1 100 ? 7.452 -0.115 10.165 1.00 98.31 100 THR A CA 1
ATOM 788 C C . THR A 1 100 ? 8.863 0.461 10.087 1.00 98.31 100 THR A C 1
ATOM 790 O O . THR A 1 100 ? 9.319 0.795 8.997 1.00 98.31 100 THR A O 1
ATOM 793 N N . LEU A 1 101 ? 9.562 0.511 11.222 1.00 96.88 101 LEU A N 1
ATOM 794 C CA . LEU A 1 101 ? 10.861 1.168 11.416 1.00 96.88 101 LEU A CA 1
ATOM 795 C C . LEU A 1 101 ? 11.951 0.175 11.870 1.00 96.88 101 LEU A C 1
ATOM 797 O O . LEU A 1 101 ? 12.781 0.495 12.721 1.00 96.88 101 LEU A O 1
ATOM 801 N N . GLY A 1 102 ? 11.902 -1.061 11.366 1.00 94.44 102 GLY A N 1
ATOM 802 C CA . GLY A 1 102 ? 12.826 -2.125 11.762 1.00 94.44 102 GLY A CA 1
ATOM 803 C C . GLY A 1 102 ? 12.736 -2.469 13.253 1.00 94.44 102 GLY A C 1
ATOM 804 O O . GLY A 1 102 ? 11.658 -2.749 13.777 1.00 94.44 102 GLY A O 1
ATOM 805 N N . ASP A 1 103 ? 13.878 -2.445 13.939 1.00 96.38 103 ASP A N 1
ATOM 806 C CA . ASP A 1 103 ? 14.010 -2.721 15.377 1.00 96.38 103 ASP A CA 1
ATOM 807 C C . ASP A 1 103 ? 13.355 -1.653 16.269 1.00 96.38 103 ASP A C 1
ATOM 809 O O . ASP A 1 103 ? 13.014 -1.929 17.419 1.00 96.38 103 ASP A O 1
ATOM 813 N N . LYS A 1 104 ? 13.100 -0.456 15.729 1.00 96.56 104 LYS A N 1
ATOM 814 C CA . LYS A 1 104 ? 12.424 0.649 16.429 1.00 96.56 104 LYS A CA 1
ATOM 815 C C . LYS A 1 104 ? 10.901 0.485 16.492 1.00 96.56 104 LYS A C 1
ATOM 817 O O . LYS A 1 104 ? 10.211 1.372 16.992 1.00 96.56 104 LYS A O 1
ATOM 822 N N . GLY A 1 105 ? 10.360 -0.622 15.984 1.00 97.69 105 GLY A N 1
ATOM 823 C CA . GLY A 1 105 ? 8.929 -0.911 16.000 1.00 97.69 105 GLY A CA 1
ATOM 824 C C . GLY A 1 105 ? 8.192 -0.261 14.831 1.00 97.69 105 GLY A C 1
ATOM 825 O O . GLY A 1 105 ? 8.553 -0.461 13.671 1.00 97.69 105 GLY A O 1
ATOM 826 N N . CYS A 1 106 ? 7.116 0.477 15.108 1.00 97.88 106 CYS A N 1
ATOM 827 C CA . CYS A 1 106 ? 6.319 1.123 14.067 1.00 97.88 106 CYS A CA 1
ATOM 828 C C . CYS A 1 106 ? 5.630 2.398 14.557 1.00 97.88 106 CYS A C 1
ATOM 830 O O . CYS A 1 106 ? 5.391 2.575 15.753 1.00 97.88 106 CYS A O 1
ATOM 832 N N . LYS A 1 107 ? 5.266 3.255 13.603 1.00 97.94 107 LYS A N 1
ATOM 833 C CA . LYS A 1 107 ? 4.247 4.292 13.776 1.00 97.94 107 LYS A CA 1
ATOM 834 C C . LYS A 1 107 ? 2.949 3.810 13.142 1.00 97.94 107 LYS A C 1
ATOM 836 O O . LYS A 1 107 ? 2.983 3.177 12.086 1.00 97.94 107 LYS A O 1
ATOM 841 N N . TYR A 1 108 ? 1.818 4.120 13.760 1.00 97.56 108 TYR A N 1
ATOM 842 C CA . TYR A 1 108 ? 0.508 3.849 13.183 1.00 97.56 108 TYR A CA 1
ATOM 843 C C . TYR A 1 108 ? -0.364 5.098 13.237 1.00 97.56 108 TYR A C 1
ATOM 845 O O . TYR A 1 108 ? -0.299 5.878 14.185 1.00 97.56 108 TYR A O 1
ATOM 853 N N . TYR A 1 109 ? -1.184 5.264 12.208 1.00 98.12 109 TYR A N 1
ATOM 854 C CA . TYR A 1 109 ? -2.108 6.376 12.050 1.00 98.12 109 TYR A CA 1
ATOM 855 C C . TYR A 1 109 ? -3.504 5.799 11.827 1.00 98.12 109 TYR A C 1
ATOM 857 O O . TYR A 1 109 ? -3.681 4.864 11.045 1.00 98.12 109 TYR A O 1
ATOM 865 N N . THR A 1 110 ? -4.486 6.339 12.537 1.00 97.12 110 THR A N 1
ATOM 866 C CA . THR A 1 110 ? -5.901 5.954 12.473 1.00 97.12 110 THR A CA 1
ATOM 867 C C . THR A 1 110 ? -6.75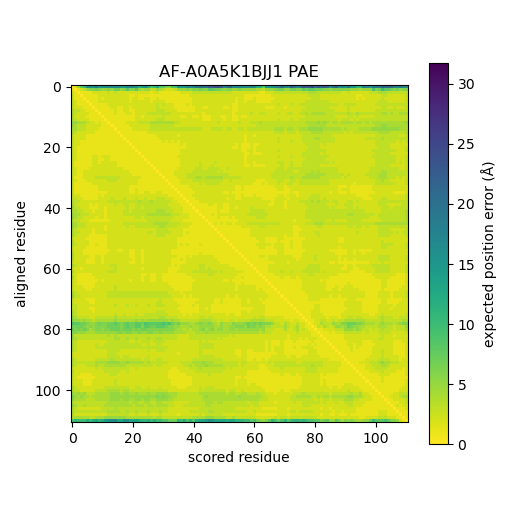5 7.218 12.516 1.00 97.12 110 THR A C 1
ATOM 869 O O . THR A 1 110 ? -6.268 8.271 12.932 1.00 97.12 110 THR A O 1
ATOM 872 N N . LYS A 1 111 ? -8.016 7.110 12.087 1.00 84.81 111 LYS A N 1
ATOM 873 C CA . LYS A 1 111 ? -9.036 8.118 12.412 1.00 84.81 111 LYS A CA 1
ATOM 874 C C . LYS A 1 111 ? -9.372 8.097 13.897 1.00 84.81 111 LYS A C 1
ATOM 876 O O . LYS A 1 111 ? -9.239 7.002 14.496 1.00 84.81 111 LYS A O 1
#

Sequence (111 aa):
SKIFHYGSISLISEPCRSAHLRAMAVAKKAGALLSFDPNLRLPLWRSPDDARKMIFSIWEESEIIKVSDVELEFLTGDGSLEDKVALSLWHKDLKLLVVTLGDKGCKYYTK

Foldseek 3Di:
DAADEDEQLLCADPPSNVVVVVVLVVCVVVVHAYEYENVDDQVSHPHLVRSLVSCVVCLQSHQHYEYELVRLCSNQVDNDPDPVSQCVSDDPNHAKYWYQHPPVGIDMDGD

Nearest PDB structures (foldseek):
  5f0z-assembly1_A  TM=8.789E-01  e=1.274E-09  Vibrio cholerae O395
  5ygg-assembly1_A-2  TM=8.471E-01  e=8.559E-10  Vibrio cholerae O395
  5ey7-assembly1_B  TM=8.581E-01  e=1.214E-08  Vibrio cholerae O395
  1tyy-assembly1_B  TM=8.273E-01  e=2.519E-08  Salmonella enterica subsp. enterica serovar Typhimurium str. LT2
  2qcv-assembly1_A  TM=8.718E-01  e=1.412E-07  Halalkalibacterium halodurans C-125

InterPro domains:
  IPR011611 Carbohydrate kinase PfkB [PF00294] (2-110)
  IPR029056 Ribokinase-like [G3DSA:3.40.1190.20] (1-111)
  IPR029056 Ribokinase-like [SSF53613] (2-110)
  IPR050306 PfkB Carbohydrate Kinase [PTHR43085] (2-111)

pLDDT: mean 97.11, std 3.14, range [69.62, 98.75]

Mean predicted aligned error: 2.37 Å

Solvent-accessible surface area (backbone atoms only — not comparable to full-atom values): 6433 Å² total; per-residue (Å²): 136,56,73,47,75,51,50,42,70,47,61,68,46,83,72,46,25,64,51,48,54,51,50,52,53,51,38,51,75,72,68,27,46,33,34,36,35,50,73,82,58,66,92,76,40,96,38,72,66,55,45,51,53,56,49,57,72,54,48,81,71,30,31,29,40,42,41,40,56,71,51,44,22,68,71,71,73,45,84,62,91,46,69,70,57,62,54,68,75,61,52,95,66,45,52,35,43,35,39,37,52,72,95,78,44,64,51,76,49,65,126

Organism: NCBI:txid210225

Radius of gyration: 13.85 Å; Cα contacts (8 Å, |Δi|>4): 166; chains: 1; bounding box: 33×28×33 Å